Protein AF-A0A0D9WB43-F1 (afdb_monomer_lite)

Sequence (142 aa):
MEETHSIASIHDLRTVIRGSDRSTNLLFSVAEDAALDDSRRIWEAVSMASGHGRLDNLDILIGKEDARRLVVGRLLQVRAWSKFVGDQLQEVEEGIKLVESRMEGAGPGLPRGFKSTKLIGPDLYLDTDILEDIKVSEITST

pLDDT: mean 72.85, std 17.85, range [37.66, 95.44]

Secondary structure (DSSP, 8-state):
--PEEEESSHHHHHHHHHHS-TTSPEEEEE-TTS-HHHHHHHHHHHHHSTTTEEES-HHHHHHHHHHHHHHHHHHHHHHHHHHHHHHHHHHHHHHHHHHHHHHHHTS----TT-------PSP-------S-----------

Foldseek 3Di:
DADEAEDQAVVSVVVPVVPDDPVAQHEYEYDLPRDLVRLVVVVVVQVPPPDRYDYPPVVSNVVSVVVVVVVVVVVVVVVVVVVVVVVVVVVVVVVVVVVVVVCVVPDPDDPPPDDPDPPPDPDPPPPPPVPDDDDDDDDDDD

Structure (mmCIF, N/CA/C/O backbone):
data_AF-A0A0D9WB43-F1
#
_entry.id   AF-A0A0D9WB43-F1
#
loop_
_atom_site.group_PDB
_atom_site.id
_atom_site.type_symbol
_atom_site.label_atom_id
_atom_site.label_alt_id
_atom_site.label_comp_id
_atom_site.label_asym_id
_atom_site.label_entity_id
_atom_site.label_seq_id
_atom_site.pdbx_PDB_ins_code
_atom_site.Cartn_x
_atom_site.Cartn_y
_atom_site.Cartn_z
_atom_site.occupancy
_atom_site.B_iso_or_equiv
_atom_site.auth_seq_id
_atom_site.auth_comp_id
_atom_site.auth_asym_id
_atom_site.auth_atom_id
_atom_site.pdbx_PDB_model_num
ATOM 1 N N . MET A 1 1 ? -26.715 -2.573 30.355 1.00 47.91 1 MET A N 1
ATOM 2 C CA . MET A 1 1 ? -26.498 -1.648 29.226 1.00 47.91 1 MET A CA 1
ATOM 3 C C . MET A 1 1 ? -25.070 -1.869 28.778 1.00 47.91 1 MET A C 1
ATOM 5 O O . MET A 1 1 ? -24.201 -1.823 29.636 1.00 47.91 1 MET A O 1
ATOM 9 N N . GLU A 1 2 ? -24.841 -2.223 27.516 1.00 58.66 2 GLU A N 1
ATOM 10 C CA . GLU A 1 2 ? -23.483 -2.250 26.956 1.00 58.66 2 GLU A CA 1
ATOM 11 C C . GLU A 1 2 ? -23.108 -0.801 26.624 1.00 58.66 2 GLU A C 1
ATOM 13 O O . GLU A 1 2 ? -23.776 -0.161 25.813 1.00 58.66 2 GLU A O 1
ATOM 18 N N . GLU A 1 3 ? -22.112 -0.244 27.313 1.00 70.19 3 GLU A N 1
ATOM 19 C CA . GLU A 1 3 ? -21.578 1.077 26.981 1.00 70.19 3 GLU A CA 1
ATOM 20 C C . GLU A 1 3 ? -20.590 0.936 25.822 1.00 70.19 3 GLU A C 1
ATOM 22 O O . GLU A 1 3 ? -19.673 0.114 25.860 1.00 70.19 3 GLU A O 1
ATOM 27 N N . THR A 1 4 ? -2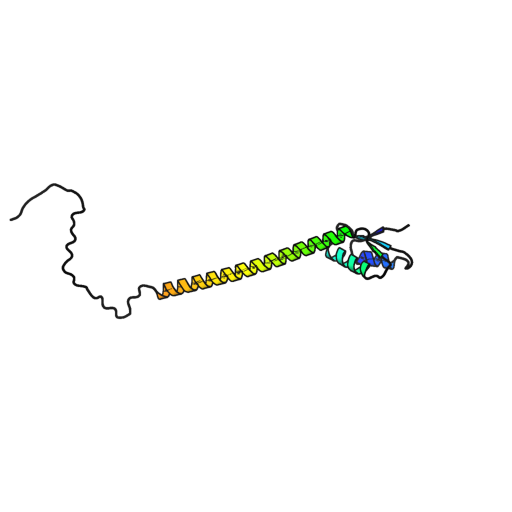0.811 1.718 24.763 1.00 79.94 4 THR A N 1
ATOM 28 C CA . THR A 1 4 ? -19.897 1.782 23.618 1.00 79.94 4 THR A CA 1
ATOM 29 C C . THR A 1 4 ? -18.893 2.901 23.846 1.00 79.94 4 THR A C 1
ATOM 31 O O . THR A 1 4 ? -19.273 4.066 23.963 1.00 79.94 4 THR A O 1
ATOM 34 N N . HIS A 1 5 ? -17.608 2.565 23.880 1.00 81.75 5 HIS A N 1
ATOM 35 C CA . HIS A 1 5 ? -16.528 3.529 24.058 1.00 81.75 5 HIS A CA 1
ATOM 36 C C . HIS A 1 5 ? -15.877 3.856 22.712 1.00 81.75 5 HIS A C 1
ATOM 38 O O . HIS A 1 5 ? -15.286 2.985 22.072 1.00 81.75 5 HIS A O 1
ATOM 44 N N . SER A 1 6 ? -15.963 5.121 22.293 1.00 85.94 6 SER A N 1
ATOM 45 C CA . SER A 1 6 ? -15.219 5.616 21.130 1.00 85.94 6 SER A CA 1
ATOM 46 C C . SER A 1 6 ? -13.744 5.803 21.491 1.00 85.94 6 SER A C 1
ATOM 48 O O . SER A 1 6 ? -13.434 6.470 22.480 1.00 85.94 6 SER A O 1
ATOM 50 N N . ILE A 1 7 ? -12.839 5.201 20.718 1.00 85.19 7 ILE A N 1
ATOM 51 C CA . ILE A 1 7 ? -11.390 5.231 20.951 1.00 85.19 7 ILE A CA 1
ATOM 52 C C . ILE A 1 7 ? -10.635 5.585 19.669 1.00 85.19 7 ILE A C 1
ATOM 54 O O . ILE A 1 7 ? -10.908 5.040 18.600 1.00 85.19 7 ILE A O 1
ATOM 58 N N . ALA A 1 8 ? -9.650 6.476 19.777 1.00 83.62 8 ALA A N 1
ATOM 59 C CA . ALA A 1 8 ? -8.801 6.870 18.651 1.00 83.62 8 ALA A CA 1
ATOM 60 C C . ALA A 1 8 ? -7.374 6.313 18.771 1.00 83.62 8 ALA A C 1
ATOM 62 O O . ALA A 1 8 ? -6.649 6.252 17.779 1.00 83.62 8 ALA A O 1
ATOM 63 N N . SER A 1 9 ? -6.966 5.880 19.970 1.00 83.69 9 SER A N 1
ATOM 64 C CA . SER A 1 9 ? -5.611 5.397 20.245 1.00 83.69 9 SER A CA 1
ATOM 65 C C . SER A 1 9 ? -5.563 4.185 21.190 1.00 83.69 9 SER A C 1
ATOM 67 O O . SER A 1 9 ? -6.501 3.899 21.938 1.00 83.69 9 SER A O 1
ATOM 69 N N . ILE A 1 10 ? -4.408 3.497 21.237 1.00 81.69 10 ILE A N 1
ATOM 70 C CA . ILE A 1 10 ? -4.134 2.481 22.278 1.00 81.69 10 ILE A CA 1
ATOM 71 C C . ILE A 1 10 ? -4.236 3.093 23.684 1.00 81.69 10 ILE A C 1
ATOM 73 O O . ILE A 1 10 ? -4.592 2.398 24.639 1.00 81.69 10 ILE A O 1
ATOM 77 N N . HIS A 1 11 ? -3.844 4.359 23.849 1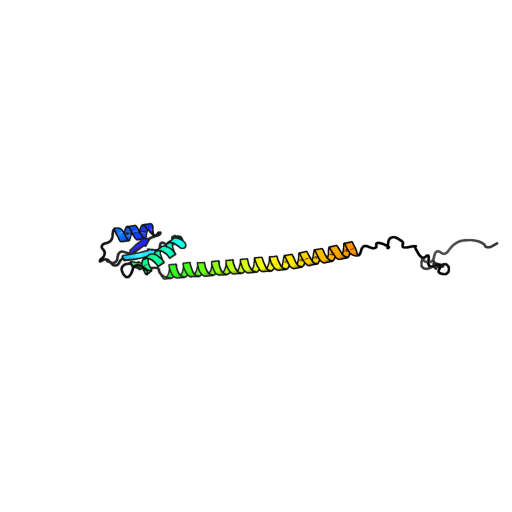.00 83.88 11 HIS A N 1
ATOM 78 C CA . HIS A 1 11 ? -3.853 4.992 25.162 1.00 83.88 11 HIS A CA 1
ATOM 79 C C . HIS A 1 11 ? -5.279 5.060 25.713 1.00 83.88 11 HIS A C 1
ATOM 81 O O . HIS A 1 11 ? -5.501 4.654 26.853 1.00 83.88 11 HIS A O 1
ATOM 87 N N . ASP A 1 12 ? -6.237 5.442 24.870 1.00 82.31 12 ASP A N 1
ATOM 88 C CA . ASP A 1 12 ? -7.659 5.489 25.221 1.00 82.31 12 ASP A CA 1
ATOM 89 C C . ASP A 1 12 ? -8.174 4.094 25.574 1.00 82.31 12 ASP A C 1
ATOM 91 O O . ASP A 1 12 ? -8.761 3.897 26.638 1.00 82.31 12 ASP A O 1
ATOM 95 N N . LEU A 1 13 ? -7.842 3.095 24.747 1.00 82.25 13 LEU A N 1
ATOM 96 C CA . LEU A 1 13 ? -8.174 1.692 25.001 1.00 82.25 13 LEU A CA 1
ATOM 97 C C . LEU A 1 13 ? -7.674 1.228 26.381 1.00 82.25 13 LEU A C 1
ATOM 99 O O . LEU A 1 13 ? -8.417 0.623 27.151 1.00 82.25 13 LEU A O 1
ATOM 103 N N . ARG A 1 14 ? -6.417 1.531 26.732 1.00 82.69 14 ARG A N 1
ATOM 104 C CA . ARG A 1 14 ? -5.836 1.159 28.035 1.00 82.69 14 ARG A CA 1
ATOM 105 C C . ARG A 1 14 ? -6.502 1.882 29.197 1.00 82.69 14 ARG A C 1
ATOM 107 O O . ARG A 1 14 ? -6.644 1.283 30.262 1.00 82.69 14 ARG A O 1
ATOM 114 N N . THR A 1 15 ? -6.863 3.148 29.016 1.00 84.38 15 THR A N 1
ATOM 115 C CA . THR A 1 15 ? -7.539 3.948 30.040 1.00 84.38 15 THR A CA 1
ATOM 116 C C . THR A 1 15 ? -8.916 3.375 30.344 1.00 84.38 15 THR A C 1
ATOM 118 O O . THR A 1 15 ? -9.220 3.143 31.513 1.00 84.38 15 THR A O 1
ATOM 121 N N . VAL A 1 16 ? -9.691 3.036 29.309 1.00 81.19 16 VAL A N 1
ATOM 122 C CA . VAL A 1 16 ? -10.999 2.391 29.473 1.00 81.19 16 VAL A CA 1
ATOM 123 C C . VAL A 1 16 ? -10.841 1.041 30.171 1.00 81.19 16 VAL A C 1
ATOM 125 O O . VAL A 1 16 ? -11.450 0.826 31.214 1.00 81.19 16 VAL A O 1
ATOM 128 N N . ILE A 1 17 ? -9.947 0.167 29.694 1.00 78.75 17 ILE A N 1
ATOM 129 C CA . ILE A 1 17 ? -9.732 -1.161 30.300 1.00 78.75 17 ILE A CA 1
ATOM 130 C C . ILE A 1 17 ? -9.318 -1.064 31.777 1.00 78.75 17 ILE A C 1
ATOM 132 O O . ILE A 1 17 ? -9.772 -1.861 32.591 1.00 78.75 17 ILE A O 1
ATOM 136 N N . ARG A 1 18 ? -8.459 -0.104 32.149 1.00 80.12 18 ARG A N 1
ATOM 137 C CA . ARG A 1 18 ? -8.019 0.080 33.545 1.00 80.12 18 ARG A CA 1
ATOM 138 C C . ARG A 1 18 ? -9.122 0.596 34.464 1.00 80.12 18 ARG A C 1
ATOM 140 O O . ARG A 1 18 ? -9.089 0.277 35.647 1.00 80.12 18 ARG A O 1
ATOM 147 N N . GLY A 1 19 ? -10.035 1.412 33.941 1.00 73.88 19 GLY A N 1
ATOM 148 C CA . GLY A 1 19 ? -11.177 1.939 34.689 1.00 73.88 19 GLY A CA 1
ATOM 149 C C . GLY A 1 19 ? -12.367 0.981 34.763 1.00 73.88 19 GLY A C 1
ATOM 150 O O . GLY A 1 19 ? -13.310 1.256 35.496 1.00 73.88 19 GLY A O 1
ATOM 151 N N . SER A 1 20 ? -12.330 -0.123 34.014 1.00 71.88 20 SER A N 1
ATOM 152 C CA . SER A 1 20 ? -13.443 -1.063 33.882 1.00 71.88 20 SER A CA 1
ATOM 153 C C . SER A 1 20 ? -13.321 -2.240 34.846 1.00 71.88 20 SER A C 1
ATOM 155 O O . SER A 1 20 ? -12.243 -2.818 35.009 1.00 71.88 20 SER A O 1
ATOM 157 N N . ASP A 1 21 ? -14.447 -2.665 35.421 1.00 70.69 21 ASP A N 1
ATOM 158 C CA . ASP A 1 21 ? -14.511 -3.921 36.166 1.00 70.69 21 ASP A CA 1
ATOM 159 C C . ASP A 1 21 ? -14.392 -5.121 35.218 1.00 70.69 21 ASP A C 1
ATOM 161 O O . ASP A 1 21 ? -15.049 -5.188 34.175 1.00 70.69 21 ASP A O 1
ATOM 165 N N . ARG A 1 22 ? -13.571 -6.106 35.608 1.00 63.62 22 ARG A N 1
ATOM 166 C CA . ARG A 1 22 ? -13.213 -7.294 34.802 1.00 63.62 22 ARG A CA 1
ATOM 167 C C . ARG A 1 22 ? -14.395 -8.189 34.404 1.00 63.62 22 ARG A C 1
ATOM 169 O O . ARG A 1 22 ? -14.208 -9.099 33.610 1.00 63.62 22 ARG A O 1
ATOM 176 N N . SER A 1 23 ? -15.584 -7.973 34.957 1.00 59.44 23 SER A N 1
ATOM 177 C CA . SER A 1 23 ? -16.811 -8.709 34.631 1.00 59.44 23 SER A CA 1
ATOM 178 C C . SER A 1 23 ? -17.630 -8.076 33.500 1.00 59.44 23 SER A C 1
ATOM 180 O O . SER A 1 23 ? -18.654 -8.638 33.110 1.00 59.44 23 S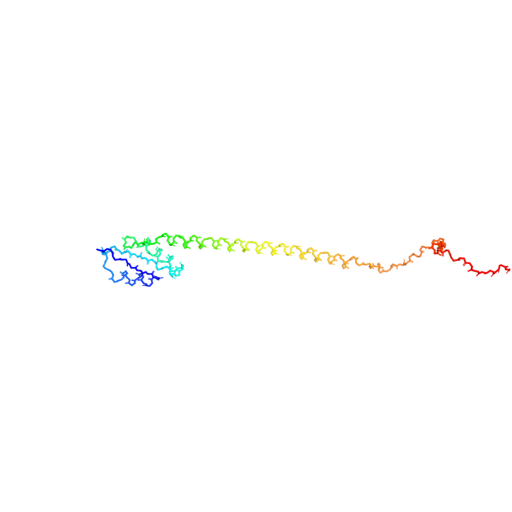ER A O 1
ATOM 182 N N . THR A 1 24 ? -17.211 -6.921 32.979 1.00 66.81 24 THR A N 1
ATOM 183 C CA . THR A 1 24 ? -17.981 -6.154 31.993 1.00 66.81 24 THR A CA 1
ATOM 184 C C . THR A 1 24 ? -17.496 -6.459 30.580 1.00 66.81 24 THR A C 1
ATOM 186 O O . THR A 1 24 ? -16.309 -6.325 30.287 1.00 66.81 24 THR A O 1
ATOM 189 N N . ASN A 1 25 ? -18.414 -6.842 29.689 1.00 71.12 25 ASN A N 1
ATOM 190 C CA . ASN A 1 25 ? -18.129 -6.861 28.256 1.00 71.12 25 ASN A CA 1
ATOM 191 C C . ASN A 1 25 ? -18.014 -5.414 27.769 1.00 71.12 25 ASN A C 1
ATOM 193 O O . ASN A 1 25 ? -18.991 -4.668 27.831 1.00 71.12 25 ASN A O 1
ATOM 197 N N . LEU A 1 26 ? -16.834 -5.025 27.296 1.00 78.19 26 LEU A N 1
ATOM 198 C CA . LEU A 1 26 ? -16.585 -3.692 26.758 1.00 78.19 26 LEU A CA 1
ATOM 199 C C . LEU A 1 26 ? -16.825 -3.701 25.250 1.00 78.19 26 LEU A C 1
ATOM 201 O O . LEU A 1 26 ? -16.268 -4.533 24.530 1.00 78.19 26 LEU A O 1
ATOM 205 N N . LEU A 1 27 ? -17.642 -2.771 24.765 1.00 82.44 27 LEU A N 1
ATOM 206 C CA . LEU A 1 27 ? -17.822 -2.539 23.338 1.00 82.44 27 LEU A CA 1
ATOM 207 C C . LEU A 1 27 ? -17.035 -1.286 22.954 1.00 82.44 27 LEU A C 1
ATOM 209 O O . LEU A 1 27 ? -17.190 -0.226 23.557 1.00 82.44 27 LEU A O 1
ATOM 213 N N . PHE A 1 28 ? -16.160 -1.413 21.967 1.00 85.44 28 PHE A N 1
ATOM 214 C CA . PHE A 1 28 ? -15.308 -0.343 21.475 1.00 85.44 28 PHE A CA 1
ATOM 215 C C . PHE A 1 28 ? -15.706 0.020 20.050 1.00 85.44 28 PHE A C 1
ATOM 217 O O . PHE A 1 28 ? -15.980 -0.852 19.227 1.00 85.44 28 PHE A O 1
ATOM 224 N N . SER A 1 29 ? -15.672 1.309 19.743 1.00 86.56 29 SER A N 1
ATOM 225 C CA . SER A 1 29 ? -15.782 1.817 18.380 1.00 86.56 29 SER A CA 1
ATOM 226 C C . SER A 1 29 ? -14.525 2.610 18.061 1.00 86.56 29 SER A C 1
ATOM 228 O O . SER A 1 29 ? -14.124 3.481 18.833 1.00 86.56 29 SER A O 1
ATOM 230 N N . VAL A 1 30 ? -13.855 2.283 16.959 1.00 84.62 30 VAL A N 1
ATOM 231 C CA . VAL A 1 30 ? -12.676 3.041 16.527 1.00 84.62 30 VAL A CA 1
ATOM 232 C C . VAL A 1 30 ? -13.142 4.329 15.868 1.00 84.62 30 VAL A C 1
ATOM 234 O O . VAL A 1 30 ? -13.947 4.281 14.941 1.00 84.62 30 VAL A O 1
ATOM 237 N N . ALA A 1 31 ? -12.632 5.472 16.316 1.00 84.38 31 ALA A N 1
ATOM 238 C CA . ALA A 1 31 ? -12.980 6.758 15.728 1.00 84.38 31 ALA A CA 1
ATOM 239 C C . ALA A 1 31 ? -12.646 6.787 14.221 1.00 84.38 31 ALA A C 1
ATOM 241 O O . ALA A 1 31 ? -11.628 6.245 13.775 1.00 84.38 31 ALA A O 1
ATOM 242 N N . GLU A 1 32 ? -13.511 7.395 13.407 1.00 81.00 32 GLU A N 1
ATOM 243 C CA . GLU A 1 32 ? -13.342 7.404 11.946 1.00 81.00 32 GLU A CA 1
ATOM 244 C C . GLU A 1 32 ? -12.039 8.094 11.517 1.00 81.00 32 GLU A C 1
ATOM 246 O O . GLU A 1 32 ? -11.347 7.619 10.609 1.00 81.00 32 GLU A O 1
ATOM 251 N N . ASP A 1 33 ? -11.666 9.151 12.236 1.00 82.75 33 ASP A N 1
ATOM 252 C CA . ASP A 1 33 ? -10.456 9.953 12.064 1.00 82.75 33 ASP A CA 1
ATOM 253 C C . ASP A 1 33 ? -9.198 9.321 12.682 1.00 82.75 33 ASP A C 1
ATOM 255 O O . ASP A 1 33 ? -8.095 9.842 12.498 1.00 82.75 33 ASP A O 1
ATOM 259 N N . ALA A 1 34 ? -9.324 8.176 13.362 1.00 81.75 34 ALA A N 1
ATOM 260 C CA . ALA A 1 34 ? -8.181 7.470 13.917 1.00 81.75 34 ALA A CA 1
ATOM 261 C C . ALA A 1 34 ? -7.182 7.107 12.812 1.00 81.75 34 ALA A C 1
ATOM 263 O O . ALA A 1 34 ? -7.541 6.556 11.755 1.00 81.75 34 ALA A O 1
ATOM 264 N N . ALA A 1 35 ? -5.904 7.369 13.093 1.00 82.12 35 ALA A N 1
ATOM 265 C CA . ALA A 1 35 ? -4.815 7.017 12.201 1.00 82.12 35 ALA A CA 1
ATOM 266 C C . ALA A 1 35 ? -4.836 5.512 11.900 1.00 82.12 35 ALA A C 1
ATOM 268 O O . ALA A 1 35 ? -5.223 4.682 12.728 1.00 82.12 35 ALA A O 1
ATOM 269 N N . LEU A 1 36 ? -4.401 5.145 10.695 1.00 81.50 36 LEU A N 1
ATOM 270 C CA . LEU A 1 36 ? -4.437 3.761 10.225 1.00 81.50 36 LEU A CA 1
ATOM 271 C C . LEU A 1 36 ? -3.627 2.811 11.125 1.00 81.50 36 LEU A C 1
ATOM 273 O O . LEU A 1 36 ? -4.080 1.708 11.423 1.00 81.50 36 LEU A O 1
ATOM 277 N N . ASP A 1 37 ? -2.443 3.242 11.577 1.00 84.38 37 ASP A N 1
ATOM 278 C CA . ASP A 1 37 ? -1.595 2.419 12.449 1.00 84.38 37 ASP A CA 1
ATOM 279 C C . ASP A 1 37 ? -2.209 2.248 13.845 1.00 84.38 37 ASP A C 1
ATOM 281 O O . ASP A 1 37 ? -2.159 1.154 14.404 1.00 84.38 37 ASP A O 1
ATOM 285 N N . ASP A 1 38 ? -2.860 3.286 14.376 1.00 84.19 38 ASP A N 1
ATOM 286 C CA . ASP A 1 38 ? -3.567 3.212 15.658 1.00 84.19 38 ASP A CA 1
ATOM 287 C C . ASP A 1 38 ? -4.811 2.327 15.566 1.00 84.19 38 ASP A C 1
ATOM 289 O O . ASP A 1 38 ? -5.014 1.466 16.418 1.00 84.19 38 ASP A O 1
ATOM 293 N N . SER A 1 39 ? -5.578 2.448 14.481 1.00 83.44 39 SER A N 1
ATOM 294 C CA . SER A 1 39 ? -6.731 1.588 14.185 1.00 83.44 39 SER A CA 1
ATOM 295 C C . SER A 1 39 ? -6.333 0.105 14.171 1.00 83.44 39 SER A C 1
ATOM 297 O O . SER A 1 39 ? -6.987 -0.733 14.793 1.00 83.44 39 SER A O 1
ATOM 299 N N . ARG A 1 40 ? -5.212 -0.223 13.513 1.00 82.50 40 ARG A N 1
ATOM 300 C CA . ARG A 1 40 ? -4.667 -1.588 13.458 1.00 82.50 40 ARG A CA 1
ATOM 301 C C . ARG A 1 40 ? -4.217 -2.078 14.827 1.00 82.50 40 ARG A C 1
ATOM 303 O O . ARG A 1 40 ? -4.547 -3.186 15.230 1.00 82.50 40 ARG A O 1
ATOM 310 N N . ARG A 1 41 ? -3.477 -1.248 15.555 1.00 84.38 41 ARG A N 1
ATOM 311 C CA . ARG A 1 41 ? -3.003 -1.569 16.902 1.00 84.38 41 ARG A CA 1
ATOM 312 C C . ARG A 1 41 ? -4.147 -1.820 17.881 1.00 84.38 41 ARG A C 1
ATOM 314 O O . ARG A 1 41 ? -4.046 -2.717 18.713 1.00 84.38 41 ARG A O 1
ATOM 321 N N . ILE A 1 42 ? -5.220 -1.036 17.788 1.00 83.75 42 ILE A N 1
ATOM 322 C CA . ILE A 1 42 ? -6.444 -1.246 18.562 1.00 83.75 42 ILE A CA 1
ATOM 323 C C . ILE A 1 42 ? -7.065 -2.589 18.183 1.00 83.75 42 ILE A C 1
ATOM 325 O O . ILE A 1 42 ? -7.374 -3.383 19.068 1.00 83.75 42 ILE A O 1
ATOM 329 N N . TRP A 1 43 ? -7.187 -2.878 16.885 1.00 82.19 43 TRP A N 1
ATOM 330 C CA . TRP A 1 43 ? -7.725 -4.150 16.413 1.00 82.19 43 TRP A CA 1
ATOM 331 C C . TRP A 1 43 ? -6.915 -5.353 16.916 1.00 82.19 43 TRP A C 1
ATOM 333 O O . TRP A 1 43 ? -7.486 -6.289 17.478 1.00 82.19 43 TRP A O 1
ATOM 343 N N . GLU A 1 44 ? -5.589 -5.313 16.799 1.00 81.44 44 GLU A N 1
ATOM 344 C CA . GLU A 1 44 ? -4.692 -6.349 17.318 1.00 81.44 44 GLU A CA 1
ATOM 345 C C . GLU A 1 44 ? -4.841 -6.501 18.841 1.00 81.44 44 GLU A C 1
ATOM 347 O O . GLU A 1 44 ? -4.988 -7.614 19.344 1.00 81.44 44 GLU A O 1
ATOM 352 N N . ALA A 1 45 ? -4.868 -5.389 19.582 1.00 79.56 45 ALA A N 1
ATOM 353 C CA . ALA A 1 45 ? -4.993 -5.403 21.037 1.00 79.56 45 ALA A CA 1
ATOM 354 C C . ALA A 1 45 ? -6.329 -5.995 21.512 1.00 79.56 45 ALA A C 1
ATOM 356 O O . ALA A 1 45 ? -6.337 -6.803 22.441 1.00 79.56 45 ALA A O 1
ATOM 357 N N . VAL A 1 46 ? -7.442 -5.631 20.868 1.00 77.31 46 VAL A N 1
ATOM 358 C CA . VAL A 1 46 ? -8.770 -6.164 21.203 1.00 77.31 46 VAL A CA 1
ATOM 359 C C . VAL A 1 46 ? -8.894 -7.634 20.790 1.00 77.31 46 VAL A C 1
ATOM 361 O O . VAL A 1 46 ? -9.454 -8.425 21.540 1.00 77.31 46 VAL A O 1
ATOM 364 N N . SER A 1 47 ? -8.312 -8.033 19.654 1.00 70.38 47 SER A N 1
ATOM 365 C CA . SER A 1 47 ? -8.379 -9.421 19.165 1.00 70.38 47 SER A CA 1
ATOM 366 C C . SER A 1 47 ? -7.515 -10.394 19.973 1.00 70.38 47 SER A C 1
ATOM 368 O O . SER A 1 47 ? -7.876 -11.559 20.119 1.00 70.38 47 SER A O 1
ATOM 370 N N . MET A 1 48 ? -6.370 -9.942 20.499 1.00 65.44 48 MET A N 1
ATOM 371 C CA . MET A 1 48 ? -5.495 -10.764 21.348 1.00 65.44 48 MET A CA 1
ATOM 372 C C . MET A 1 48 ? -5.991 -10.868 22.795 1.00 65.44 48 MET A C 1
ATOM 374 O O . MET A 1 48 ? -5.669 -11.835 23.488 1.00 65.44 48 MET A O 1
ATOM 378 N N . ALA A 1 49 ? -6.754 -9.882 23.274 1.00 61.34 49 ALA A N 1
ATOM 379 C CA . ALA A 1 49 ? -7.346 -9.911 24.603 1.00 61.34 49 ALA A CA 1
ATOM 380 C C . ALA A 1 49 ? -8.545 -10.868 24.602 1.00 61.34 49 ALA A C 1
ATOM 382 O O . ALA A 1 49 ? -9.665 -10.486 24.280 1.00 61.34 49 ALA A O 1
ATOM 383 N N . SER A 1 50 ? -8.293 -12.127 24.957 1.00 51.25 50 SER A N 1
ATOM 384 C CA . SER A 1 50 ? -9.236 -13.248 25.017 1.00 51.25 50 SER A CA 1
ATOM 385 C C . SER A 1 50 ? -10.522 -12.967 25.826 1.00 51.25 50 SER A C 1
ATOM 387 O O . SER A 1 50 ? -10.680 -13.436 26.953 1.00 51.25 50 SER A O 1
ATOM 389 N N . GLY A 1 51 ? -11.468 -12.227 25.240 1.00 54.12 51 GLY A N 1
ATOM 390 C CA . GLY A 1 51 ? -12.893 -12.294 25.569 1.00 54.12 51 GLY A CA 1
ATOM 391 C C . GLY A 1 51 ? -13.545 -11.114 26.296 1.00 54.12 51 GLY A C 1
ATOM 392 O O . GLY A 1 51 ? -14.673 -11.297 26.728 1.00 54.12 51 GLY A O 1
ATOM 393 N N . HIS A 1 52 ? -12.910 -9.944 26.452 1.00 60.31 52 HIS A N 1
ATOM 394 C CA . HIS A 1 52 ? -13.508 -8.838 27.241 1.00 60.31 52 HIS A CA 1
ATOM 395 C C . HIS A 1 52 ? -13.785 -7.552 26.441 1.00 60.31 52 HIS A C 1
ATOM 397 O O . HIS A 1 52 ? -14.420 -6.639 26.960 1.00 60.31 52 HIS A O 1
ATOM 403 N N . GLY A 1 53 ? -13.338 -7.476 25.182 1.00 68.31 53 GLY A N 1
ATOM 404 C CA . GLY A 1 53 ? -13.560 -6.335 24.291 1.00 68.31 53 GLY A CA 1
ATOM 405 C C . GLY A 1 53 ? -14.122 -6.778 22.942 1.00 68.31 53 GLY A C 1
ATOM 406 O O . GLY A 1 53 ? -13.599 -7.717 22.344 1.00 68.31 53 GLY A O 1
ATOM 407 N N . ARG A 1 54 ? -15.171 -6.117 22.451 1.00 78.56 54 ARG A N 1
ATOM 408 C CA . ARG A 1 54 ? -15.696 -6.273 21.084 1.00 78.56 54 ARG A CA 1
ATOM 409 C C . ARG A 1 54 ? -15.515 -4.974 20.312 1.00 78.56 54 ARG A C 1
ATOM 411 O O . ARG A 1 54 ? -15.562 -3.906 20.909 1.00 78.56 54 ARG A O 1
ATOM 418 N N . LEU A 1 55 ? -15.303 -5.070 19.002 1.00 83.06 55 LEU A N 1
ATOM 419 C CA . LEU A 1 55 ? -15.263 -3.917 18.103 1.00 83.06 55 LEU A CA 1
ATOM 420 C C . LEU A 1 55 ? -16.567 -3.848 17.316 1.00 83.06 55 LEU A C 1
ATOM 422 O O . LEU A 1 55 ? -16.940 -4.834 16.685 1.00 83.06 55 LEU A O 1
ATOM 426 N N . ASP A 1 56 ? -17.232 -2.698 17.360 1.00 84.31 56 ASP A N 1
ATOM 427 C CA . ASP A 1 56 ? -18.532 -2.490 16.712 1.00 84.31 56 ASP A CA 1
ATOM 428 C C . ASP A 1 56 ? -18.389 -2.206 15.206 1.00 84.31 56 ASP A C 1
ATOM 430 O O . ASP A 1 56 ? -19.148 -2.696 14.378 1.00 84.31 56 ASP A O 1
ATOM 434 N N . ASN A 1 57 ? -17.340 -1.480 14.813 1.00 84.00 57 ASN A N 1
ATOM 435 C CA . ASN A 1 57 ? -17.127 -1.026 13.438 1.00 84.00 57 ASN A CA 1
ATOM 436 C C . ASN A 1 57 ? -16.014 -1.790 12.699 1.00 84.00 57 ASN A C 1
ATOM 438 O O . ASN A 1 57 ? -15.136 -1.205 12.057 1.00 84.00 57 ASN A O 1
ATOM 442 N N . LEU A 1 58 ? -16.069 -3.121 12.771 1.00 79.88 58 LEU A N 1
ATOM 443 C CA . LEU A 1 58 ? -15.082 -4.029 12.172 1.00 79.88 58 LEU A CA 1
ATOM 444 C C . LEU A 1 58 ? -14.942 -3.848 10.648 1.00 79.88 58 LEU A C 1
ATOM 446 O O . LEU A 1 58 ? -13.830 -3.904 10.124 1.00 79.88 58 LEU A O 1
ATOM 450 N N . ASP A 1 59 ? -16.035 -3.537 9.950 1.00 80.62 59 ASP A N 1
ATOM 451 C CA . ASP A 1 59 ? -16.041 -3.318 8.497 1.00 80.62 59 ASP A CA 1
ATOM 452 C C . ASP A 1 59 ? -15.174 -2.121 8.074 1.00 80.62 59 ASP A C 1
ATOM 454 O O . ASP A 1 59 ? -14.460 -2.182 7.070 1.00 80.62 59 ASP A O 1
ATOM 458 N N . ILE A 1 60 ? -15.169 -1.045 8.872 1.00 79.12 60 ILE A N 1
ATOM 459 C CA . ILE A 1 60 ? -14.336 0.141 8.618 1.00 79.12 60 ILE A CA 1
ATOM 460 C C . ILE A 1 60 ? -12.854 -0.224 8.747 1.00 79.12 60 ILE A C 1
ATOM 462 O O . ILE A 1 60 ? -12.027 0.224 7.950 1.00 79.12 60 ILE A O 1
ATOM 466 N N . LEU A 1 61 ? -12.509 -1.066 9.724 1.00 80.19 61 LEU A N 1
ATOM 467 C CA . LEU A 1 61 ? -11.139 -1.532 9.941 1.00 80.19 61 LEU A CA 1
ATOM 468 C C . LEU A 1 61 ? -10.662 -2.449 8.812 1.00 80.19 61 LEU A C 1
ATOM 470 O O . LEU A 1 61 ? -9.534 -2.294 8.340 1.00 80.19 61 LEU A O 1
ATOM 474 N N . ILE A 1 62 ? -11.528 -3.347 8.334 1.00 82.81 62 ILE A N 1
ATOM 475 C CA . ILE A 1 62 ? -11.250 -4.202 7.173 1.00 82.81 62 ILE A CA 1
ATOM 476 C C . ILE A 1 62 ? -11.016 -3.337 5.930 1.00 82.81 62 ILE A C 1
ATOM 478 O O . ILE A 1 62 ? -9.987 -3.485 5.272 1.00 82.81 62 ILE A O 1
ATOM 482 N N . GLY A 1 63 ? -11.901 -2.373 5.655 1.00 84.19 63 GLY A N 1
ATOM 483 C CA . GLY A 1 63 ? -11.760 -1.469 4.510 1.00 84.19 63 GLY A CA 1
ATOM 484 C C . GLY A 1 63 ? -10.479 -0.628 4.561 1.00 84.19 63 GLY A C 1
ATOM 485 O O . GLY A 1 63 ? -9.779 -0.493 3.554 1.00 84.19 63 GLY A O 1
ATOM 486 N N . LYS A 1 64 ? -10.121 -0.113 5.745 1.00 83.94 64 LYS A N 1
ATOM 487 C CA . LYS A 1 64 ? -8.858 0.606 5.982 1.00 83.94 64 LYS A CA 1
ATOM 488 C C . LYS A 1 64 ? -7.634 -0.281 5.693 1.00 83.94 64 LYS A C 1
ATOM 490 O O . LYS A 1 64 ? -6.683 0.171 5.049 1.00 83.94 64 LYS A O 1
ATOM 495 N N . GLU A 1 65 ? -7.651 -1.543 6.118 1.00 84.12 65 GLU A N 1
ATOM 496 C CA . GLU A 1 65 ? -6.557 -2.489 5.870 1.00 84.12 65 GLU A CA 1
ATOM 497 C C . GLU A 1 65 ? -6.470 -2.921 4.395 1.00 84.12 65 GLU A C 1
ATOM 499 O O . GLU A 1 65 ? -5.372 -2.998 3.837 1.00 84.12 65 GLU A O 1
ATOM 504 N N . ASP A 1 66 ? -7.598 -3.137 3.721 1.00 85.69 66 ASP A N 1
ATOM 505 C CA . ASP A 1 66 ? -7.619 -3.466 2.292 1.00 85.69 66 ASP A CA 1
ATOM 506 C C . ASP A 1 66 ? -7.092 -2.305 1.436 1.00 85.69 66 ASP A C 1
ATOM 508 O O . ASP A 1 66 ? -6.260 -2.514 0.544 1.00 85.69 66 ASP A O 1
ATOM 512 N N . ALA A 1 67 ? -7.480 -1.066 1.760 1.00 85.06 67 ALA A N 1
ATOM 513 C CA . ALA A 1 67 ? -6.934 0.132 1.126 1.00 85.06 67 ALA A C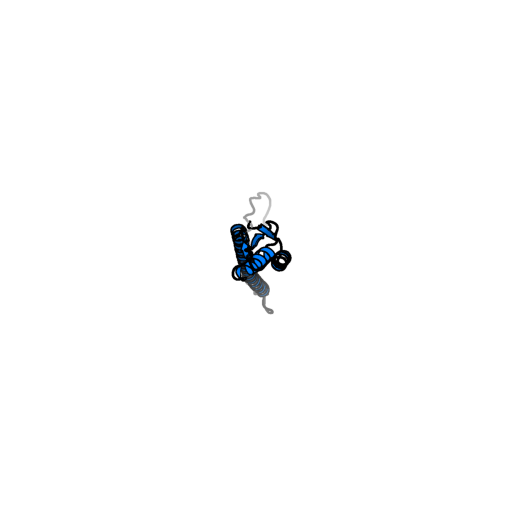A 1
ATOM 514 C C . ALA A 1 67 ? -5.408 0.218 1.302 1.00 85.06 67 ALA A C 1
ATOM 516 O O . ALA A 1 67 ? -4.679 0.505 0.348 1.00 85.06 67 ALA A O 1
ATOM 517 N N . ARG A 1 68 ? -4.898 -0.105 2.498 1.00 86.38 68 ARG A N 1
ATOM 518 C CA . ARG A 1 68 ? -3.455 -0.166 2.766 1.00 86.38 68 ARG A CA 1
ATOM 519 C C . ARG A 1 68 ? -2.760 -1.195 1.885 1.00 86.38 68 ARG A C 1
ATOM 521 O O . ARG A 1 68 ? -1.745 -0.875 1.265 1.00 86.38 68 ARG A O 1
ATOM 528 N N . ARG A 1 69 ? -3.287 -2.422 1.818 1.00 88.75 69 ARG A N 1
ATOM 529 C CA . ARG A 1 69 ? -2.705 -3.492 0.992 1.00 88.75 69 ARG A CA 1
ATOM 530 C C . ARG A 1 69 ? -2.665 -3.094 -0.478 1.00 88.75 69 ARG A C 1
ATOM 532 O O . ARG A 1 69 ? -1.649 -3.324 -1.132 1.00 88.75 69 ARG A O 1
ATOM 539 N N . LEU A 1 70 ? -3.715 -2.441 -0.975 1.00 90.75 70 LEU A N 1
ATOM 540 C CA . LEU A 1 70 ? -3.756 -1.921 -2.338 1.00 90.75 70 LEU A CA 1
ATOM 541 C C . LEU A 1 70 ? -2.646 -0.888 -2.582 1.00 90.75 70 LEU A C 1
ATOM 543 O O . LEU A 1 70 ? -1.893 -1.019 -3.548 1.00 90.75 70 LEU A O 1
ATOM 547 N N . VAL A 1 71 ? -2.507 0.108 -1.701 1.00 90.31 71 VAL A N 1
ATOM 548 C CA . VAL A 1 71 ? -1.472 1.151 -1.818 1.00 90.31 71 VAL A CA 1
ATOM 549 C C . VAL A 1 71 ? -0.070 0.547 -1.765 1.00 90.31 71 VAL A C 1
ATOM 551 O O . VAL A 1 71 ? 0.764 0.854 -2.617 1.00 90.31 71 VAL A O 1
ATOM 554 N N . VAL A 1 72 ? 0.192 -0.353 -0.815 1.00 93.00 72 VAL A N 1
ATOM 555 C CA . VAL A 1 72 ? 1.482 -1.052 -0.703 1.00 93.00 72 VAL A CA 1
ATOM 556 C C . VAL A 1 72 ? 1.768 -1.869 -1.963 1.00 93.00 72 VAL A C 1
ATOM 558 O O . VAL A 1 72 ? 2.873 -1.793 -2.500 1.00 93.00 72 VAL A O 1
ATOM 561 N N . GLY A 1 73 ? 0.774 -2.593 -2.483 1.00 93.00 73 GLY A N 1
ATOM 562 C CA . GLY A 1 73 ? 0.898 -3.349 -3.728 1.00 93.00 73 GLY A CA 1
ATOM 563 C C . GLY A 1 73 ? 1.256 -2.459 -4.920 1.00 93.00 73 GLY A C 1
ATOM 564 O O . GLY A 1 73 ? 2.173 -2.776 -5.679 1.00 93.00 73 GLY A O 1
ATOM 565 N N . ARG A 1 74 ? 0.604 -1.297 -5.051 1.00 92.88 74 ARG A N 1
ATOM 566 C CA . ARG A 1 74 ? 0.916 -0.317 -6.103 1.00 92.88 74 ARG A CA 1
ATOM 567 C C . ARG A 1 74 ? 2.305 0.292 -5.944 1.00 92.88 74 ARG A C 1
ATOM 569 O O . ARG A 1 74 ? 3.017 0.415 -6.935 1.00 92.88 74 ARG A O 1
ATOM 576 N N . LEU A 1 75 ? 2.728 0.619 -4.724 1.00 94.38 75 LEU A N 1
ATOM 577 C CA . LEU A 1 75 ? 4.080 1.124 -4.467 1.00 94.38 75 LEU A CA 1
ATOM 578 C C . LEU A 1 75 ? 5.156 0.107 -4.858 1.00 94.38 75 LEU A C 1
ATOM 580 O O . LEU A 1 75 ? 6.159 0.478 -5.466 1.00 94.38 75 LEU A O 1
ATOM 584 N N . LEU A 1 76 ? 4.947 -1.174 -4.546 1.00 95.44 76 LEU A N 1
ATOM 585 C CA . LEU A 1 76 ? 5.856 -2.244 -4.959 1.00 95.44 76 LEU A CA 1
ATOM 586 C C . LEU A 1 76 ? 5.910 -2.379 -6.484 1.00 95.44 76 LEU A C 1
ATOM 588 O O . LEU A 1 76 ? 6.999 -2.493 -7.043 1.00 95.44 76 LEU A O 1
ATOM 592 N N . GLN A 1 77 ? 4.761 -2.294 -7.158 1.00 94.56 77 GLN A N 1
ATOM 593 C CA . GLN A 1 77 ? 4.689 -2.319 -8.619 1.00 94.56 77 GLN A CA 1
ATOM 594 C C . GLN A 1 77 ? 5.455 -1.147 -9.249 1.00 94.56 77 GLN A C 1
ATOM 596 O O . GLN A 1 77 ? 6.264 -1.355 -10.150 1.00 94.56 77 GLN A O 1
ATOM 601 N N . VAL A 1 78 ? 5.256 0.074 -8.746 1.00 94.88 78 VAL A N 1
ATOM 602 C CA . VAL A 1 78 ? 5.962 1.269 -9.236 1.00 94.88 78 VAL A CA 1
ATOM 603 C C . VAL A 1 78 ? 7.468 1.150 -9.009 1.00 94.88 78 VAL A C 1
ATOM 605 O O . VAL A 1 78 ? 8.243 1.476 -9.904 1.00 94.88 78 VAL A O 1
ATOM 608 N N . ARG A 1 79 ? 7.907 0.630 -7.856 1.00 94.69 79 ARG A N 1
ATOM 609 C CA . ARG A 1 79 ? 9.334 0.365 -7.605 1.00 94.69 79 ARG A CA 1
ATOM 610 C C . ARG A 1 79 ? 9.912 -0.651 -8.588 1.00 94.69 79 ARG A C 1
ATOM 612 O O . ARG A 1 79 ? 11.017 -0.443 -9.081 1.00 94.69 79 ARG A O 1
ATOM 619 N N . ALA A 1 80 ? 9.176 -1.718 -8.892 1.00 95.12 80 ALA A N 1
ATOM 620 C CA . ALA A 1 80 ? 9.606 -2.715 -9.867 1.00 95.12 80 ALA A CA 1
ATOM 621 C C . ALA A 1 80 ? 9.738 -2.113 -11.275 1.00 95.12 80 ALA A C 1
ATOM 623 O O . ALA A 1 80 ? 10.737 -2.350 -11.948 1.00 95.12 80 ALA A O 1
ATOM 624 N N . TRP A 1 81 ? 8.778 -1.286 -11.696 1.00 94.94 81 TRP A N 1
ATOM 625 C CA . TRP A 1 81 ? 8.847 -0.579 -12.977 1.00 94.94 81 TRP A CA 1
ATOM 626 C C . TRP A 1 81 ? 9.983 0.433 -13.030 1.00 94.94 81 TRP A C 1
ATOM 628 O O . TRP A 1 81 ? 10.693 0.492 -14.026 1.00 94.94 81 TRP A O 1
ATOM 638 N N . SER A 1 82 ? 10.192 1.194 -11.956 1.00 94.38 82 SER A N 1
ATOM 639 C CA . SER A 1 82 ? 11.301 2.144 -11.860 1.00 94.38 82 SER A CA 1
ATOM 640 C C . SER A 1 82 ? 12.650 1.444 -12.017 1.00 94.38 82 SER A C 1
ATOM 642 O O . SER A 1 82 ? 13.491 1.919 -12.774 1.00 94.38 82 SER A O 1
ATOM 644 N N . LYS A 1 83 ? 12.825 0.284 -11.370 1.00 95.38 83 LYS A N 1
ATOM 645 C CA . LYS A 1 83 ? 14.018 -0.545 -11.551 1.00 95.38 83 LYS A CA 1
ATOM 646 C C . LYS A 1 83 ? 14.154 -1.021 -12.999 1.00 95.38 83 LYS A C 1
ATOM 648 O O . LYS A 1 83 ? 15.198 -0.815 -13.595 1.00 95.38 83 LYS A O 1
ATOM 653 N N . PHE A 1 84 ? 13.095 -1.595 -13.568 1.00 94.69 84 PHE A N 1
ATOM 654 C CA . PHE A 1 84 ? 13.113 -2.099 -14.943 1.00 94.69 84 PHE A CA 1
ATOM 655 C C . PHE A 1 84 ? 13.490 -1.014 -15.961 1.00 94.69 84 PHE A C 1
ATOM 657 O O . PHE A 1 84 ? 14.328 -1.241 -16.825 1.00 94.69 84 PHE A O 1
ATOM 664 N N . VAL A 1 85 ? 12.910 0.183 -15.839 1.00 94.81 85 VAL A N 1
ATOM 665 C CA . VAL A 1 85 ? 13.252 1.321 -16.704 1.00 94.81 85 VAL A CA 1
ATOM 666 C C . VAL A 1 85 ? 14.701 1.764 -16.491 1.00 94.81 85 VAL A C 1
ATOM 668 O O . VAL A 1 85 ? 15.370 2.090 -17.465 1.00 94.81 85 VAL A O 1
ATOM 671 N N . GLY A 1 86 ? 15.195 1.755 -15.250 1.00 94.69 86 GLY A N 1
ATOM 672 C CA . GLY A 1 86 ? 16.599 2.042 -14.948 1.00 94.69 86 GLY A CA 1
ATOM 673 C C . GLY A 1 86 ? 17.561 1.054 -15.614 1.00 94.69 86 GLY A C 1
ATOM 674 O O . GLY A 1 86 ? 18.520 1.483 -16.248 1.00 94.69 86 GLY A O 1
ATOM 675 N N . ASP A 1 87 ? 17.260 -0.243 -15.539 1.00 94.19 87 ASP A N 1
ATOM 676 C CA . ASP A 1 87 ? 18.055 -1.298 -16.179 1.00 94.19 87 ASP A CA 1
ATOM 677 C C . ASP A 1 87 ? 18.064 -1.116 -17.715 1.00 94.19 87 ASP A C 1
ATOM 679 O O . ASP A 1 87 ? 19.115 -1.160 -18.350 1.00 94.19 87 ASP A O 1
ATOM 683 N N . GLN A 1 88 ? 16.907 -0.813 -18.319 1.00 93.56 88 GLN A N 1
ATOM 684 C CA . GLN A 1 88 ? 16.800 -0.527 -19.758 1.00 93.56 88 GLN A CA 1
ATOM 685 C C . GLN A 1 88 ? 17.550 0.745 -20.176 1.00 93.56 88 GLN A C 1
ATOM 687 O O . GLN A 1 88 ? 18.159 0.786 -21.244 1.00 93.56 88 GLN A O 1
ATOM 692 N N . LEU A 1 89 ? 17.525 1.791 -19.347 1.00 94.62 89 LEU A N 1
ATOM 693 C CA . LEU A 1 89 ? 18.275 3.018 -19.609 1.00 94.62 89 LEU A CA 1
ATOM 69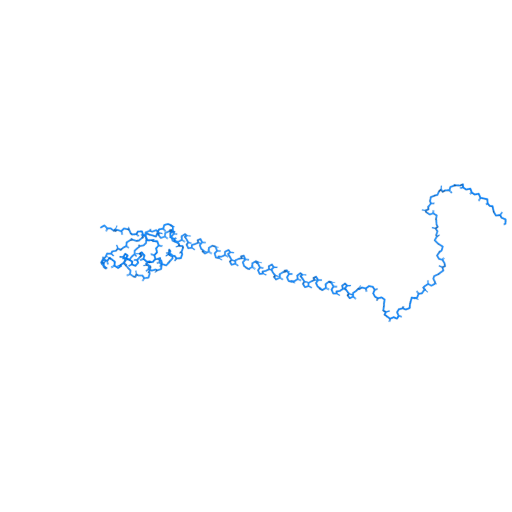4 C C . LEU A 1 89 ? 19.782 2.741 -19.624 1.00 94.62 89 LEU A C 1
ATOM 696 O O . LEU A 1 89 ? 20.478 3.229 -20.512 1.00 94.62 89 LEU A O 1
ATOM 700 N N . GLN A 1 90 ? 20.268 1.918 -18.691 1.00 93.88 90 GLN A N 1
ATOM 701 C CA . GLN A 1 90 ? 21.671 1.522 -18.644 1.00 93.88 90 GLN A CA 1
ATOM 702 C C . GLN A 1 90 ? 22.092 0.762 -19.911 1.00 93.88 90 GLN A C 1
ATOM 704 O O . GLN A 1 90 ? 23.129 1.079 -20.490 1.00 93.88 90 GLN A O 1
ATOM 709 N N . GLU A 1 91 ? 21.281 -0.190 -20.384 1.00 93.12 91 GLU A N 1
ATOM 710 C CA . GLU A 1 91 ? 21.554 -0.914 -21.637 1.00 93.12 91 GLU A CA 1
ATOM 711 C C . GLU A 1 91 ? 21.668 0.043 -22.836 1.00 93.12 91 GLU A C 1
ATOM 713 O O . GLU A 1 91 ? 22.565 -0.091 -23.673 1.00 93.12 91 GLU A O 1
ATOM 718 N N . VAL A 1 92 ? 20.789 1.048 -22.907 1.00 91.75 92 VAL A N 1
ATOM 719 C CA . VAL A 1 92 ? 20.833 2.071 -23.962 1.00 91.75 92 VAL A CA 1
ATOM 720 C C . VAL A 1 92 ? 22.094 2.930 -23.849 1.00 91.75 92 VAL A C 1
ATOM 722 O O . VAL A 1 92 ? 22.752 3.172 -24.861 1.00 91.75 92 VAL A O 1
ATOM 725 N N . GLU A 1 93 ? 22.471 3.364 -22.646 1.00 93.88 93 GLU A N 1
ATOM 726 C CA . GLU A 1 93 ? 23.698 4.138 -22.420 1.00 93.88 93 GLU A CA 1
ATOM 727 C C . GLU A 1 93 ? 24.963 3.357 -22.800 1.00 93.88 93 GLU A C 1
ATOM 729 O O . GLU A 1 93 ? 25.890 3.917 -23.389 1.00 93.88 93 GLU A O 1
ATOM 734 N N . 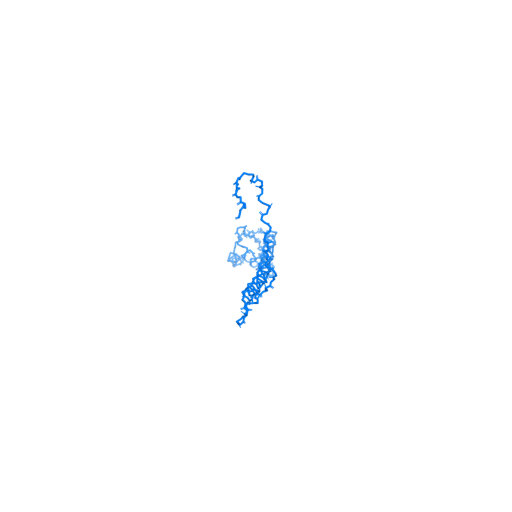GLU A 1 94 ? 25.013 2.059 -22.501 1.00 92.06 94 GLU A N 1
ATOM 735 C CA . GLU A 1 94 ? 26.106 1.177 -22.919 1.00 92.06 94 GLU A CA 1
ATOM 736 C C . GLU A 1 94 ? 26.159 1.033 -24.447 1.00 92.06 94 GLU A C 1
ATOM 738 O O . GLU A 1 94 ? 27.240 1.098 -25.043 1.00 92.06 94 GLU A O 1
ATOM 743 N N . GLY A 1 95 ? 24.997 0.921 -25.097 1.00 86.88 95 GLY A N 1
ATOM 744 C CA . GLY A 1 95 ? 24.881 0.928 -26.554 1.00 86.88 95 GLY A CA 1
ATOM 745 C C . GLY A 1 95 ? 25.389 2.227 -27.186 1.00 86.88 95 GLY A C 1
ATOM 746 O O . GLY A 1 95 ? 26.144 2.177 -28.159 1.00 86.88 95 GLY A O 1
ATOM 747 N N . ILE A 1 96 ? 25.037 3.383 -26.612 1.00 87.75 96 ILE A N 1
ATOM 748 C CA . ILE A 1 96 ? 25.521 4.697 -27.065 1.00 87.75 96 ILE A CA 1
ATOM 749 C C . ILE A 1 96 ? 27.044 4.763 -26.952 1.00 87.75 96 ILE A C 1
ATOM 751 O O . ILE A 1 96 ? 27.707 5.034 -27.952 1.00 87.75 96 ILE A O 1
ATOM 755 N N . LYS A 1 97 ? 27.614 4.415 -25.792 1.00 87.12 97 LYS A N 1
ATOM 756 C CA . LYS A 1 97 ? 29.074 4.411 -25.584 1.00 87.12 97 LYS A CA 1
ATOM 757 C C . LYS A 1 97 ? 29.802 3.501 -26.571 1.00 87.12 97 LYS A C 1
ATOM 759 O O . LYS A 1 97 ? 30.882 3.840 -27.052 1.00 87.12 97 LYS A O 1
ATOM 764 N N . LEU A 1 98 ? 29.224 2.343 -26.895 1.00 84.25 98 LEU A N 1
ATOM 765 C CA . LEU A 1 98 ? 29.789 1.433 -27.890 1.00 84.25 98 LEU A CA 1
ATOM 766 C C . LEU A 1 98 ? 29.796 2.059 -29.291 1.00 84.25 98 LEU A C 1
ATOM 768 O O . LEU A 1 98 ? 30.774 1.909 -30.025 1.00 84.25 98 LEU A O 1
ATOM 772 N N . VAL A 1 99 ? 28.713 2.737 -29.675 1.00 82.19 99 VAL A N 1
ATOM 773 C CA . VAL A 1 99 ? 28.621 3.430 -30.966 1.00 82.19 99 VAL A CA 1
ATOM 774 C C . VAL A 1 99 ? 29.597 4.603 -31.019 1.00 82.19 99 VAL A C 1
ATOM 776 O O . VAL A 1 99 ? 30.341 4.702 -31.992 1.00 82.19 99 VAL A O 1
ATOM 779 N N . GLU A 1 100 ? 29.670 5.425 -29.973 1.00 80.50 100 GLU A N 1
ATOM 780 C CA . GLU A 1 100 ? 30.631 6.529 -29.857 1.00 80.50 100 GLU A CA 1
ATOM 781 C C . GLU A 1 100 ? 32.072 6.022 -29.973 1.00 80.50 100 GLU A C 1
ATOM 783 O O . GLU A 1 100 ? 32.825 6.496 -30.820 1.00 80.50 100 GLU A O 1
ATOM 788 N N . SER A 1 101 ? 32.428 4.967 -29.233 1.00 76.81 101 SER A N 1
ATOM 789 C CA . SER A 1 101 ? 33.753 4.339 -29.314 1.00 76.81 101 SER A CA 1
ATOM 790 C C . SER A 1 101 ? 34.075 3.821 -30.721 1.00 76.81 101 SER A C 1
ATOM 792 O O . SER A 1 101 ? 35.202 3.963 -31.200 1.00 76.81 101 SER A O 1
ATOM 794 N N . ARG A 1 102 ? 33.090 3.245 -31.423 1.00 74.69 102 ARG A N 1
ATOM 795 C CA . ARG A 1 102 ? 33.263 2.817 -32.818 1.00 74.69 102 ARG A CA 1
ATOM 796 C C . ARG A 1 102 ? 33.420 3.998 -33.763 1.00 74.69 102 ARG A C 1
ATOM 798 O O . ARG A 1 102 ? 34.211 3.888 -34.688 1.00 74.69 102 ARG A O 1
ATOM 805 N N . MET A 1 103 ? 32.706 5.101 -33.556 1.00 71.56 103 MET A N 1
ATOM 806 C CA . MET A 1 103 ? 32.834 6.306 -34.380 1.00 71.56 103 MET A CA 1
ATOM 807 C C . MET A 1 103 ? 34.184 6.999 -34.171 1.00 71.56 103 MET A C 1
ATOM 809 O O . MET A 1 103 ? 34.818 7.394 -35.147 1.00 71.56 103 MET A O 1
ATOM 813 N N . GLU A 1 104 ? 34.665 7.081 -32.931 1.00 69.69 104 GLU A N 1
ATOM 814 C CA . GLU A 1 104 ? 35.999 7.597 -32.608 1.00 69.69 104 GLU A CA 1
ATOM 815 C C . GLU A 1 104 ? 37.110 6.701 -33.180 1.00 69.69 104 GLU A C 1
ATOM 817 O O . GLU A 1 104 ? 38.091 7.198 -33.735 1.00 69.69 104 GLU A O 1
ATOM 822 N N . GLY A 1 105 ? 36.938 5.375 -33.113 1.00 59.44 105 GLY A N 1
ATOM 823 C CA . GLY A 1 105 ? 37.863 4.404 -33.706 1.00 59.44 105 GLY A CA 1
ATOM 824 C C . GLY A 1 105 ? 37.790 4.308 -35.236 1.00 59.44 105 GLY A C 1
ATOM 825 O O . GLY A 1 105 ? 38.765 3.902 -35.867 1.00 59.44 105 GLY A O 1
ATOM 826 N N . ALA A 1 106 ? 36.662 4.695 -35.836 1.00 55.16 106 ALA A N 1
ATOM 827 C CA . ALA A 1 106 ? 36.405 4.669 -37.277 1.00 55.16 106 ALA A CA 1
ATOM 828 C C . ALA A 1 106 ? 36.465 6.060 -37.932 1.00 55.16 106 ALA A C 1
ATOM 830 O O . ALA A 1 106 ? 35.900 6.261 -39.011 1.00 55.16 106 ALA A O 1
ATOM 831 N N . GLY A 1 107 ? 37.159 7.026 -37.323 1.00 51.06 107 GLY A N 1
ATOM 832 C CA . GLY A 1 107 ? 37.514 8.259 -38.025 1.00 51.06 107 GLY A CA 1
ATOM 833 C C . GLY A 1 107 ? 38.306 7.949 -39.311 1.00 51.06 107 GLY A C 1
ATOM 834 O O . GLY A 1 107 ? 39.028 6.948 -39.353 1.00 51.06 107 GLY A O 1
ATOM 835 N N . PRO A 1 108 ? 38.232 8.785 -40.368 1.00 58.72 108 PRO A N 1
ATOM 836 C CA . PRO A 1 108 ? 39.013 8.612 -41.592 1.00 58.72 108 PRO A CA 1
ATOM 837 C C . PRO A 1 108 ? 40.477 9.001 -41.333 1.00 58.72 108 PRO A C 1
ATOM 839 O O . PRO A 1 108 ? 40.995 9.996 -41.834 1.00 58.72 108 PRO A O 1
ATOM 842 N N . GLY A 1 109 ? 41.157 8.232 -40.490 1.00 57.34 109 GLY A N 1
ATOM 843 C CA . GLY A 1 109 ? 42.586 8.335 -40.273 1.00 57.34 109 GLY A CA 1
ATOM 844 C C . GLY A 1 109 ? 43.292 7.513 -41.333 1.00 57.34 109 GLY A C 1
ATOM 845 O O . GLY A 1 109 ? 43.415 6.298 -41.191 1.00 57.34 109 GLY A O 1
ATOM 846 N N . LEU A 1 110 ? 43.769 8.162 -42.397 1.00 54.81 110 LEU A N 1
ATOM 847 C CA . LEU A 1 110 ? 44.733 7.525 -43.291 1.00 54.81 110 LEU A CA 1
ATOM 848 C C . LEU A 1 110 ? 45.895 6.989 -42.429 1.00 54.81 110 LEU A C 1
ATOM 850 O O . LEU A 1 110 ? 46.430 7.752 -41.614 1.00 54.81 110 LEU A O 1
ATOM 854 N N . PRO A 1 111 ? 46.280 5.703 -42.558 1.00 58.84 111 PRO A N 1
ATOM 855 C CA . PRO A 1 111 ? 47.358 5.126 -41.763 1.00 58.84 111 PRO A CA 1
ATOM 856 C C . PRO A 1 111 ? 48.606 6.012 -41.818 1.00 58.84 111 PRO A C 1
ATOM 858 O O . PRO A 1 111 ? 48.943 6.535 -42.884 1.00 58.84 111 PRO A O 1
ATOM 861 N N . ARG A 1 112 ? 49.319 6.185 -40.695 1.00 48.88 112 ARG A N 1
ATOM 862 C CA . ARG A 1 112 ? 50.606 6.903 -40.690 1.00 48.88 112 ARG A CA 1
ATOM 863 C C . ARG A 1 112 ? 51.565 6.187 -41.648 1.00 48.88 112 ARG A C 1
ATOM 865 O O . ARG A 1 112 ? 52.043 5.101 -41.344 1.00 48.88 112 ARG A O 1
ATOM 872 N N . GLY A 1 113 ? 51.801 6.790 -42.815 1.00 51.34 113 GLY A N 1
ATOM 873 C CA . GLY A 1 113 ? 52.562 6.193 -43.918 1.00 51.34 113 GLY A CA 1
ATOM 874 C C . GLY A 1 113 ? 51.781 6.021 -45.225 1.00 51.34 113 GLY A C 1
ATOM 875 O O . GLY A 1 113 ? 52.372 5.593 -46.215 1.00 51.34 113 GLY A O 1
ATOM 876 N N . PHE A 1 114 ? 50.492 6.377 -45.272 1.00 52.53 114 PHE A N 1
ATOM 877 C CA . PHE A 1 114 ? 49.729 6.387 -46.516 1.00 52.53 114 PHE A CA 1
ATOM 878 C C . PHE A 1 114 ? 50.352 7.371 -47.513 1.00 52.53 114 PHE A C 1
ATOM 880 O O . PHE A 1 114 ? 50.244 8.591 -47.377 1.00 52.53 114 PHE A O 1
ATOM 887 N N . LYS A 1 115 ? 51.018 6.833 -48.535 1.00 49.22 115 LYS A N 1
ATOM 888 C CA . LYS A 1 115 ? 51.380 7.591 -49.729 1.00 49.22 115 LYS A CA 1
ATOM 889 C C . LYS A 1 115 ? 50.164 7.615 -50.641 1.00 49.22 115 LYS A C 1
ATOM 891 O O . LYS A 1 115 ? 49.716 6.564 -51.092 1.00 49.22 115 LYS A O 1
ATOM 896 N N . SER A 1 116 ? 49.658 8.817 -50.917 1.00 51.31 116 SER A N 1
ATOM 897 C CA . SER A 1 116 ? 48.647 9.030 -51.952 1.00 51.31 116 SER A CA 1
ATOM 898 C C . SER A 1 116 ? 49.137 8.395 -53.249 1.00 51.31 116 SER A C 1
ATOM 900 O O . SER A 1 116 ? 50.140 8.820 -53.826 1.00 51.31 116 SER A O 1
ATOM 902 N N . THR A 1 117 ? 48.464 7.331 -53.676 1.00 50.34 117 THR A N 1
ATOM 903 C CA . THR A 1 117 ? 48.680 6.785 -55.007 1.00 50.34 117 THR A CA 1
ATOM 904 C C . THR A 1 117 ? 47.884 7.678 -55.943 1.00 50.34 117 THR A C 1
ATOM 906 O O . THR A 1 117 ? 46.661 7.571 -56.005 1.00 50.34 117 THR A O 1
ATOM 909 N N . LYS A 1 118 ? 48.561 8.598 -56.643 1.00 50.88 118 LYS A N 1
ATOM 910 C CA . LYS A 1 118 ? 47.971 9.241 -57.820 1.00 50.88 118 LYS A CA 1
ATOM 911 C C . LYS A 1 118 ? 47.681 8.126 -58.819 1.00 50.88 118 LYS A C 1
ATOM 913 O O . LYS A 1 118 ? 48.597 7.618 -59.459 1.00 50.88 118 LYS A O 1
ATOM 918 N N . LEU A 1 119 ? 46.418 7.734 -58.932 1.00 48.31 119 LEU A N 1
ATOM 919 C CA . LEU A 1 119 ? 45.943 7.041 -60.117 1.00 48.31 119 LEU A CA 1
ATOM 920 C C . LEU A 1 119 ? 46.038 8.051 -61.258 1.00 48.31 119 LEU A C 1
ATOM 922 O O . LEU A 1 119 ? 45.194 8.933 -61.393 1.00 48.31 119 LEU A O 1
ATOM 926 N N . ILE A 1 120 ? 47.122 7.964 -62.026 1.00 49.81 120 ILE A N 1
ATOM 927 C CA . ILE A 1 120 ? 47.217 8.609 -63.332 1.00 49.81 120 ILE A CA 1
ATOM 928 C C . ILE A 1 120 ? 46.308 7.786 -64.247 1.00 49.81 120 ILE A C 1
ATOM 930 O O . ILE A 1 120 ? 46.736 6.810 -64.859 1.00 49.81 120 ILE A O 1
ATOM 934 N N . GLY A 1 121 ? 45.019 8.117 -64.237 1.00 54.16 121 GLY A N 1
ATOM 935 C CA . GLY A 1 121 ? 44.139 7.795 -65.353 1.00 54.16 121 GLY A CA 1
ATOM 936 C C . GLY A 1 121 ? 44.461 8.721 -66.532 1.00 54.16 121 GLY A C 1
ATOM 937 O O . GLY A 1 121 ? 45.063 9.775 -66.312 1.00 54.16 121 GLY A O 1
ATOM 938 N N . PRO A 1 122 ? 44.100 8.348 -67.772 1.00 54.06 122 PRO A N 1
ATOM 939 C CA . PRO A 1 122 ? 44.151 9.286 -68.892 1.00 54.06 122 PRO A CA 1
ATOM 940 C C . PRO A 1 122 ? 43.346 10.547 -68.543 1.00 54.06 122 PRO A C 1
ATOM 942 O O . PRO A 1 122 ? 42.342 10.440 -67.835 1.00 54.06 122 PRO A O 1
ATOM 945 N N . ASP A 1 123 ? 43.817 11.716 -68.992 1.00 48.53 123 ASP A N 1
ATOM 946 C CA . ASP A 1 123 ? 43.235 13.020 -68.655 1.00 48.53 123 ASP A CA 1
ATOM 947 C C . ASP A 1 123 ? 41.707 12.987 -68.799 1.00 48.53 123 ASP A C 1
ATOM 949 O O . ASP A 1 123 ? 41.168 12.713 -69.874 1.00 48.53 123 ASP A O 1
ATOM 953 N N . LEU A 1 124 ? 41.005 13.231 -67.686 1.00 47.41 124 LEU A N 1
ATOM 954 C CA . LEU A 1 124 ? 39.560 13.417 -67.687 1.00 47.41 124 LEU A CA 1
ATOM 955 C C . LEU A 1 124 ? 39.275 14.716 -68.447 1.00 47.41 124 LEU A C 1
ATOM 957 O O . LEU A 1 124 ? 39.341 15.807 -67.881 1.00 47.41 124 LEU A O 1
ATOM 961 N N . TYR A 1 125 ? 38.943 14.597 -69.729 1.00 45.00 125 TYR A N 1
ATOM 962 C CA . TYR A 1 125 ? 38.130 15.602 -70.390 1.00 45.00 125 TYR A CA 1
ATOM 963 C C . TYR A 1 125 ? 36.769 15.580 -69.689 1.00 45.00 125 TYR A C 1
ATOM 965 O O . TYR A 1 125 ? 35.968 14.662 -69.856 1.00 45.00 125 TYR A O 1
ATOM 973 N N . LEU A 1 126 ? 36.562 16.549 -68.798 1.00 42.78 126 LEU A N 1
ATOM 974 C CA . LEU A 1 126 ? 35.236 16.922 -68.336 1.00 42.78 126 LEU A CA 1
ATOM 975 C C . LEU A 1 126 ? 34.523 17.510 -69.561 1.00 42.78 126 LEU A C 1
ATOM 977 O O . LEU A 1 126 ? 34.858 18.617 -69.972 1.00 42.78 126 LEU A O 1
ATOM 981 N N . ASP A 1 127 ? 33.590 16.768 -70.160 1.00 43.41 127 ASP A N 1
ATOM 982 C CA . ASP A 1 127 ? 32.683 17.323 -71.170 1.00 43.41 127 ASP A CA 1
ATOM 983 C C . ASP A 1 127 ? 31.811 18.388 -70.491 1.00 43.41 127 ASP A C 1
ATOM 985 O O . ASP A 1 127 ? 30.919 18.098 -69.691 1.00 43.41 127 ASP A O 1
ATOM 989 N N . THR A 1 128 ? 32.130 19.646 -70.775 1.00 44.97 128 THR A N 1
ATOM 990 C CA . THR A 1 128 ? 31.548 20.868 -70.205 1.00 44.97 128 THR A CA 1
ATOM 991 C C . THR A 1 128 ? 30.218 21.293 -70.833 1.00 44.97 128 THR A C 1
ATOM 993 O O . THR A 1 128 ? 29.798 22.429 -70.640 1.00 44.97 128 THR A O 1
ATOM 996 N N . ASP A 1 129 ? 29.503 20.410 -71.529 1.00 47.50 129 ASP A N 1
ATOM 997 C CA . ASP A 1 129 ? 28.431 20.847 -72.438 1.00 47.50 129 ASP A CA 1
ATOM 998 C C . ASP A 1 129 ? 27.001 20.566 -71.920 1.00 47.50 129 ASP A C 1
ATOM 1000 O O . ASP A 1 129 ? 26.033 20.616 -72.673 1.00 47.50 129 ASP A O 1
ATOM 1004 N N . ILE A 1 130 ? 26.832 20.349 -70.605 1.00 44.38 130 ILE A N 1
ATOM 1005 C CA . ILE A 1 130 ? 25.518 20.410 -69.912 1.00 44.38 130 ILE A CA 1
ATOM 1006 C C . ILE A 1 130 ? 25.357 21.762 -69.186 1.00 44.38 130 ILE A C 1
ATOM 1008 O O . ILE A 1 130 ? 24.758 21.866 -68.121 1.00 44.38 130 ILE A O 1
ATOM 1012 N N . LEU A 1 131 ? 25.912 22.832 -69.751 1.00 44.59 131 LEU A N 1
ATOM 1013 C CA . LEU A 1 131 ? 25.532 24.202 -69.408 1.00 44.59 131 LEU A CA 1
ATOM 1014 C C . LEU A 1 131 ? 25.115 24.915 -70.695 1.00 44.59 131 LEU A C 1
ATOM 1016 O O . LEU A 1 131 ? 25.848 25.719 -71.252 1.00 44.59 131 LEU A O 1
ATOM 1020 N N . GLU A 1 132 ? 23.943 24.501 -71.178 1.00 37.78 132 GLU A N 1
ATOM 1021 C CA . GLU A 1 132 ? 22.960 25.293 -71.924 1.00 37.78 132 GLU A CA 1
ATOM 1022 C C . GLU A 1 132 ? 23.502 26.439 -72.801 1.00 37.78 132 GLU A C 1
ATOM 1024 O O . GLU A 1 132 ? 23.743 27.552 -72.346 1.00 37.78 132 GLU A O 1
ATOM 1029 N N . ASP A 1 133 ? 23.530 26.191 -74.111 1.00 46.69 133 ASP A N 1
ATOM 1030 C CA . ASP A 1 133 ? 22.824 27.048 -75.075 1.00 46.69 133 ASP A CA 1
ATOM 1031 C C . ASP A 1 133 ? 23.172 28.555 -75.122 1.00 46.69 133 ASP A C 1
ATOM 1033 O O . ASP A 1 133 ? 22.343 29.384 -75.512 1.00 46.69 133 ASP A O 1
ATOM 1037 N N . ILE A 1 134 ? 24.418 28.946 -74.838 1.00 44.91 134 ILE A N 1
ATOM 1038 C CA . ILE A 1 134 ? 24.887 30.302 -75.166 1.00 44.91 134 ILE A CA 1
ATOM 1039 C C . ILE A 1 134 ? 25.459 30.315 -76.587 1.00 44.91 134 ILE A C 1
ATOM 1041 O O . ILE A 1 134 ? 26.646 30.118 -76.839 1.00 44.91 134 ILE A O 1
ATOM 1045 N N . LYS A 1 135 ? 24.558 30.577 -77.540 1.00 42.75 135 LYS A N 1
ATOM 1046 C CA . LYS A 1 135 ? 24.890 31.169 -78.839 1.00 42.75 135 LYS A CA 1
ATOM 1047 C C . LYS A 1 135 ? 25.688 32.467 -78.666 1.00 42.75 135 LYS A C 1
ATOM 1049 O O . LYS A 1 135 ? 25.426 33.232 -77.742 1.00 42.75 135 LYS A O 1
ATOM 1054 N N . VAL A 1 136 ? 26.423 32.791 -79.738 1.00 39.19 136 VAL A N 1
ATOM 1055 C CA . VAL A 1 136 ? 27.014 34.107 -80.062 1.00 39.19 136 VAL A CA 1
ATOM 1056 C C . VAL A 1 136 ? 28.230 34.355 -79.171 1.00 39.19 136 VAL A C 1
ATOM 1058 O O . VAL A 1 136 ? 28.122 34.425 -77.960 1.00 39.19 136 VAL A O 1
ATOM 1061 N N . SER A 1 137 ? 29.464 34.416 -79.640 1.00 39.78 137 SER A N 1
ATOM 1062 C CA . SER A 1 137 ? 30.062 35.115 -80.783 1.00 39.78 137 SER A CA 1
ATOM 1063 C C . SER A 1 137 ? 31.546 34.957 -80.454 1.00 39.78 137 SER A C 1
ATOM 1065 O O . SER A 1 137 ? 31.936 35.225 -79.324 1.00 39.78 137 SER A O 1
ATOM 1067 N N . GLU A 1 138 ? 32.419 34.423 -81.283 1.00 38.91 138 GLU A N 1
ATOM 1068 C CA . GLU A 1 138 ? 33.066 35.109 -82.396 1.00 38.91 138 GLU A CA 1
ATOM 1069 C C . GLU A 1 138 ? 34.439 34.409 -82.468 1.00 38.91 138 GLU A C 1
ATOM 1071 O O . GLU A 1 138 ? 35.037 34.103 -81.441 1.00 38.91 138 GLU A O 1
ATOM 1076 N N . ILE A 1 139 ? 34.813 33.914 -83.650 1.00 41.69 139 ILE A N 1
ATOM 1077 C CA . ILE A 1 139 ? 35.942 34.467 -84.422 1.00 41.69 139 ILE A CA 1
ATOM 1078 C C . ILE A 1 139 ? 37.285 34.129 -83.759 1.00 41.69 139 ILE A C 1
ATOM 1080 O O . ILE A 1 139 ? 37.586 34.578 -82.668 1.00 41.69 139 ILE A O 1
ATOM 1084 N N . THR A 1 140 ? 38.218 33.392 -84.340 1.00 37.66 140 THR A N 1
ATOM 1085 C CA . THR A 1 140 ? 38.415 32.790 -85.662 1.00 37.66 140 THR A CA 1
ATOM 1086 C C . THR A 1 140 ? 39.705 31.995 -85.494 1.00 37.66 140 THR A C 1
ATOM 1088 O O . THR A 1 140 ? 40.646 32.487 -84.871 1.00 37.66 140 THR A O 1
ATOM 1091 N N . SER A 1 141 ? 39.789 30.810 -86.087 1.00 38.25 141 SER A N 1
ATOM 1092 C CA . SER A 1 141 ? 41.082 30.186 -86.357 1.00 38.25 141 SER A CA 1
ATOM 1093 C C . SER A 1 141 ? 41.907 31.081 -87.284 1.00 38.25 141 SER A C 1
ATOM 1095 O O . SER A 1 141 ? 41.412 31.501 -88.331 1.00 38.25 141 SER A O 1
ATOM 1097 N N . THR A 1 142 ? 43.172 31.315 -86.953 1.00 38.25 142 THR A N 1
ATOM 1098 C CA . THR A 1 142 ? 44.268 31.268 -87.931 1.00 38.25 142 THR A CA 1
ATOM 1099 C C . THR A 1 142 ? 45.517 30.767 -87.228 1.00 38.25 142 THR A C 1
ATOM 1101 O O . THR A 1 142 ? 45.793 31.264 -86.115 1.00 38.25 142 THR A O 1
#

Organism: NCBI:txid77586

Radius of gyration: 43.95 Å; chains: 1; bounding box: 79×48×124 Å